Protein AF-A0A6A4GDU5-F1 (afdb_monomer_lite)

Radius of gyration: 19.14 Å; chains: 1; bounding box: 38×30×64 Å

Structure (mmCIF, N/CA/C/O backbone):
data_AF-A0A6A4GDU5-F1
#
_entry.id   AF-A0A6A4GDU5-F1
#
loop_
_atom_site.group_PDB
_atom_site.id
_atom_site.type_symbol
_atom_site.label_atom_id
_atom_site.label_alt_id
_atom_site.label_comp_id
_atom_site.label_asym_id
_atom_site.label_entity_id
_atom_site.label_seq_id
_atom_site.pdbx_PDB_ins_code
_atom_site.Cartn_x
_atom_site.Cartn_y
_atom_site.Cartn_z
_atom_site.occupancy
_atom_site.B_iso_or_equiv
_atom_site.auth_seq_id
_atom_site.auth_comp_id
_atom_site.auth_asym_id
_atom_site.auth_atom_id
_atom_site.pdbx_PDB_model_num
ATOM 1 N N . MET A 1 1 ? -3.424 7.058 33.031 1.00 40.62 1 MET A N 1
ATOM 2 C CA . MET A 1 1 ? -3.908 6.420 31.786 1.00 40.62 1 MET A CA 1
ATOM 3 C C . MET A 1 1 ? -2.705 5.870 31.036 1.00 40.62 1 MET A C 1
ATOM 5 O O . MET A 1 1 ? -1.907 6.656 30.549 1.00 40.62 1 MET A O 1
ATOM 9 N N . GLY A 1 2 ? -2.509 4.549 31.033 1.00 42.75 2 GLY A N 1
ATOM 10 C CA . GLY A 1 2 ? -1.420 3.921 30.279 1.00 42.75 2 GLY A CA 1
ATOM 11 C C . GLY A 1 2 ? -1.769 3.881 28.794 1.00 42.75 2 GLY A C 1
ATOM 12 O O . GLY A 1 2 ? -2.823 3.360 28.432 1.00 42.75 2 GLY A O 1
ATOM 13 N N . THR A 1 3 ? -0.921 4.446 27.940 1.00 49.44 3 THR A N 1
ATOM 14 C CA . THR A 1 3 ? -1.074 4.362 26.486 1.00 49.44 3 THR A CA 1
ATOM 15 C C . THR A 1 3 ? -0.773 2.928 26.051 1.00 49.44 3 THR A C 1
ATOM 17 O O . THR A 1 3 ? 0.367 2.465 26.097 1.00 49.44 3 THR A O 1
ATOM 20 N N . ARG A 1 4 ? -1.816 2.169 25.694 1.00 55.19 4 ARG A N 1
ATOM 21 C CA . ARG A 1 4 ? -1.647 0.825 25.128 1.00 55.19 4 ARG A CA 1
ATOM 22 C C . ARG A 1 4 ? -0.920 0.949 23.789 1.00 55.19 4 ARG A C 1
ATOM 24 O O . ARG A 1 4 ? -1.253 1.815 22.985 1.00 55.19 4 ARG A O 1
ATOM 31 N N . LYS A 1 5 ? 0.072 0.084 23.554 1.00 58.06 5 LYS A N 1
ATOM 32 C CA . LYS A 1 5 ? 0.702 -0.038 22.235 1.00 58.06 5 LYS A CA 1
ATOM 33 C C . LYS A 1 5 ? -0.372 -0.442 21.214 1.00 58.06 5 LYS A C 1
ATOM 35 O O . LYS A 1 5 ? -1.123 -1.375 21.511 1.00 58.06 5 LYS A O 1
ATOM 40 N N . PRO A 1 6 ? -0.437 0.200 20.037 1.00 57.44 6 PRO A N 1
ATOM 41 C CA . PRO A 1 6 ? -1.340 -0.242 18.987 1.00 57.44 6 PRO A CA 1
ATOM 42 C C . PRO A 1 6 ? -0.970 -1.675 18.578 1.00 57.44 6 PRO A C 1
ATOM 44 O O . PRO A 1 6 ? 0.129 -1.929 18.089 1.00 57.44 6 PRO A O 1
ATOM 47 N N . CYS A 1 7 ? -1.878 -2.624 18.812 1.00 65.31 7 CYS A N 1
ATOM 48 C CA . CYS A 1 7 ? -1.758 -4.010 18.356 1.00 65.31 7 CYS A CA 1
ATOM 49 C C . CYS A 1 7 ? -2.472 -4.127 17.005 1.00 65.31 7 CYS A C 1
ATOM 51 O O . CYS A 1 7 ? -3.582 -4.652 16.905 1.00 65.31 7 CYS A O 1
ATOM 53 N N . GLY A 1 8 ? -1.850 -3.541 15.981 1.00 76.25 8 GLY A N 1
ATOM 54 C CA . GLY A 1 8 ? -2.354 -3.577 14.614 1.00 76.25 8 GLY A CA 1
ATOM 55 C C . GLY A 1 8 ? -1.980 -4.884 13.917 1.00 76.25 8 GLY A C 1
ATOM 56 O O . GLY A 1 8 ? -0.827 -5.307 13.984 1.00 76.25 8 GLY A O 1
ATOM 57 N N . GLN A 1 9 ? -2.927 -5.517 13.227 1.00 89.81 9 GLN A N 1
ATOM 58 C CA . GLN A 1 9 ? -2.625 -6.540 12.221 1.00 89.81 9 GLN A CA 1
ATOM 59 C C . GLN A 1 9 ? -2.792 -5.942 10.830 1.00 89.81 9 GLN A C 1
ATOM 61 O O . GLN A 1 9 ? -3.798 -5.294 10.559 1.00 89.81 9 GLN A O 1
ATOM 66 N N . PHE A 1 10 ? -1.819 -6.175 9.955 1.00 92.81 10 PHE A N 1
ATOM 67 C CA . PHE A 1 10 ? -1.854 -5.726 8.570 1.00 92.81 10 PHE A CA 1
ATOM 68 C C . PHE A 1 10 ? -1.813 -6.935 7.640 1.00 92.81 10 PHE A C 1
ATOM 70 O O . PHE A 1 10 ? -0.959 -7.809 7.795 1.00 92.81 10 PHE A O 1
ATOM 77 N N . LEU A 1 11 ? -2.738 -6.974 6.688 1.00 94.69 11 LEU A N 1
ATOM 78 C CA . LEU A 1 11 ? -2.812 -7.971 5.629 1.00 94.69 11 LEU A CA 1
ATOM 79 C C . LEU A 1 11 ? -2.884 -7.238 4.294 1.00 94.69 11 LEU A C 1
ATOM 81 O O . LEU A 1 11 ? -3.619 -6.262 4.170 1.00 94.69 11 LEU A O 1
ATOM 85 N N . ALA A 1 12 ? -2.154 -7.716 3.294 1.00 95.25 12 ALA A N 1
ATOM 86 C CA . ALA A 1 12 ? -2.226 -7.190 1.941 1.00 95.25 12 ALA A CA 1
ATOM 87 C C . ALA A 1 12 ? -2.140 -8.324 0.919 1.00 95.25 12 ALA A C 1
ATOM 89 O O . ALA A 1 12 ? -1.424 -9.303 1.125 1.00 95.25 12 ALA A O 1
ATOM 90 N N . VAL A 1 13 ? -2.879 -8.165 -0.172 1.00 95.12 13 VAL A N 1
ATOM 91 C CA . VAL A 1 13 ? -2.846 -8.999 -1.370 1.00 95.12 13 VAL A CA 1
ATOM 92 C C . VAL A 1 13 ? -2.361 -8.118 -2.510 1.00 95.12 13 VAL A C 1
ATOM 94 O O . VAL A 1 13 ? -2.854 -7.001 -2.679 1.00 95.12 13 VAL A O 1
ATOM 97 N N . PHE A 1 14 ? -1.400 -8.628 -3.273 1.00 94.12 14 PHE A N 1
ATOM 98 C CA . PHE A 1 14 ? -0.795 -7.939 -4.404 1.00 94.12 14 PHE A CA 1
ATOM 99 C C . PHE A 1 14 ? -1.034 -8.754 -5.668 1.00 94.12 14 PHE A C 1
ATOM 101 O O . PHE A 1 14 ? -0.751 -9.950 -5.687 1.00 94.12 14 PHE A O 1
ATOM 108 N N . ASP A 1 15 ? -1.543 -8.105 -6.708 1.00 92.62 15 ASP A N 1
ATOM 109 C CA . ASP A 1 15 ? -1.722 -8.705 -8.029 1.00 92.62 15 ASP A CA 1
ATOM 110 C C . ASP A 1 15 ? -0.834 -7.967 -9.035 1.00 92.62 15 ASP A C 1
ATOM 112 O O . ASP A 1 15 ? -1.060 -6.797 -9.357 1.00 92.62 15 ASP A O 1
ATOM 116 N N . GLY A 1 16 ? 0.239 -8.641 -9.447 1.00 90.19 16 GLY A N 1
ATOM 117 C CA . GLY A 1 16 ? 1.282 -8.096 -10.308 1.00 90.19 16 GLY A CA 1
ATOM 118 C C . GLY A 1 16 ? 0.943 -8.249 -11.785 1.00 90.19 16 GLY A C 1
ATOM 119 O O . GLY A 1 16 ? 0.535 -9.316 -12.233 1.00 90.19 16 GLY A O 1
ATOM 120 N N . HIS A 1 17 ? 1.202 -7.209 -12.572 1.00 87.69 17 HIS A N 1
ATOM 121 C CA . HIS A 1 17 ? 1.068 -7.238 -14.025 1.00 87.69 17 HIS A CA 1
ATOM 122 C C . HIS A 1 17 ? 2.403 -6.915 -14.704 1.00 87.69 17 HIS A C 1
ATOM 124 O O . HIS A 1 17 ? 3.178 -6.072 -14.249 1.00 87.69 17 HIS A O 1
ATOM 130 N N . GLY A 1 18 ? 2.680 -7.600 -15.816 1.00 82.56 18 GLY A N 1
ATOM 131 C CA . GLY A 1 18 ? 3.981 -7.543 -16.495 1.00 82.56 18 GLY A CA 1
ATOM 132 C C . GLY A 1 18 ? 5.053 -8.458 -15.884 1.00 82.56 18 GLY A C 1
ATOM 133 O O . GLY A 1 18 ? 6.180 -8.451 -16.367 1.00 82.56 18 GLY A O 1
ATOM 134 N N . GLY A 1 19 ? 4.715 -9.244 -14.854 1.00 83.56 19 GLY A N 1
ATOM 135 C CA . GLY A 1 19 ? 5.594 -10.204 -14.173 1.00 83.56 19 GLY A CA 1
ATOM 136 C C . GLY A 1 19 ? 5.326 -10.268 -12.659 1.00 83.56 19 GLY A C 1
ATOM 137 O O . GLY A 1 19 ? 4.723 -9.343 -12.113 1.00 83.56 19 GLY A O 1
ATOM 138 N N . PRO A 1 20 ? 5.774 -11.327 -11.954 1.00 85.12 20 PRO A N 1
ATOM 139 C CA . PRO A 1 20 ? 5.526 -11.485 -10.516 1.00 85.12 20 PRO A CA 1
ATOM 140 C C . PRO A 1 20 ? 6.410 -10.574 -9.652 1.00 85.12 20 PRO A C 1
ATOM 142 O O . PRO A 1 20 ? 6.058 -10.260 -8.518 1.00 85.12 20 PRO A O 1
ATOM 145 N N . THR A 1 21 ? 7.533 -10.099 -10.195 1.00 86.44 21 THR A N 1
ATOM 146 C CA . THR A 1 21 ? 8.600 -9.416 -9.455 1.00 86.44 21 THR A CA 1
ATOM 147 C C . THR A 1 21 ? 8.112 -8.236 -8.616 1.00 86.44 21 THR A C 1
ATOM 149 O O . THR A 1 21 ? 8.553 -8.070 -7.481 1.00 86.44 21 THR A O 1
ATOM 152 N N . ASN A 1 22 ? 7.211 -7.399 -9.147 1.00 86.25 22 ASN A N 1
ATOM 153 C CA . ASN A 1 22 ? 6.730 -6.231 -8.405 1.00 86.25 22 ASN A CA 1
ATOM 154 C C . ASN A 1 22 ? 5.799 -6.630 -7.249 1.00 86.25 22 ASN A C 1
ATOM 156 O O . ASN A 1 22 ? 5.925 -6.102 -6.147 1.00 86.25 22 ASN A O 1
ATOM 160 N N . ALA A 1 23 ? 4.911 -7.602 -7.477 1.00 90.62 23 ALA A N 1
ATOM 161 C CA . ALA A 1 23 ? 4.038 -8.133 -6.434 1.00 90.62 23 ALA A CA 1
ATOM 162 C C . ALA A 1 23 ? 4.840 -8.852 -5.336 1.00 90.62 23 ALA A C 1
ATOM 164 O O . ALA A 1 23 ? 4.584 -8.637 -4.153 1.00 90.62 23 ALA A O 1
ATOM 165 N N . GLU A 1 24 ? 5.859 -9.634 -5.704 1.00 92.19 24 GLU A N 1
ATOM 166 C CA . GLU A 1 24 ? 6.776 -10.276 -4.754 1.00 92.19 24 GLU A CA 1
ATOM 167 C C . GLU A 1 24 ? 7.566 -9.245 -3.940 1.00 92.19 24 GLU A C 1
ATOM 169 O O . GLU A 1 24 ? 7.680 -9.362 -2.718 1.00 92.19 24 GLU A O 1
ATOM 174 N N . TYR A 1 25 ? 8.087 -8.202 -4.593 1.00 90.94 25 TYR A N 1
ATOM 175 C CA . TYR A 1 25 ? 8.784 -7.122 -3.899 1.00 90.94 25 TYR A CA 1
ATOM 176 C C . TYR A 1 25 ? 7.863 -6.427 -2.889 1.00 90.94 25 TYR A C 1
ATOM 178 O O . TYR A 1 25 ? 8.258 -6.219 -1.739 1.00 90.94 25 TYR A O 1
ATOM 186 N N . LEU A 1 26 ? 6.629 -6.110 -3.283 1.00 93.00 26 LEU A N 1
ATOM 187 C CA . LEU A 1 26 ? 5.639 -5.504 -2.396 1.00 93.00 26 LEU A CA 1
ATOM 188 C C . LEU A 1 26 ? 5.289 -6.421 -1.220 1.00 93.00 26 LEU A C 1
ATOM 190 O O . LEU A 1 26 ? 5.322 -5.967 -0.076 1.00 93.00 26 LEU A O 1
ATOM 194 N N . ALA A 1 27 ? 5.044 -7.709 -1.471 1.00 94.56 27 ALA A N 1
ATOM 195 C CA . ALA A 1 27 ? 4.745 -8.693 -0.433 1.00 94.56 27 ALA A CA 1
ATOM 196 C C . ALA A 1 27 ? 5.863 -8.798 0.617 1.00 94.56 27 ALA A C 1
ATOM 198 O O . ALA A 1 27 ? 5.583 -8.888 1.813 1.00 94.56 27 ALA A O 1
ATOM 199 N N . ASN A 1 28 ? 7.123 -8.714 0.183 1.00 94.81 28 ASN A N 1
ATOM 200 C CA . ASN A 1 28 ? 8.284 -8.830 1.064 1.00 94.81 28 ASN A CA 1
ATOM 201 C C . ASN A 1 28 ? 8.612 -7.540 1.837 1.00 94.81 28 ASN A C 1
ATOM 203 O O . ASN A 1 28 ? 9.159 -7.607 2.939 1.00 94.81 28 ASN A O 1
ATOM 207 N N . ASN A 1 29 ? 8.289 -6.363 1.290 1.00 94.69 29 ASN A N 1
ATOM 208 C CA . ASN A 1 29 ? 8.783 -5.087 1.824 1.00 94.69 29 ASN A CA 1
ATOM 209 C C . ASN A 1 29 ? 7.683 -4.185 2.405 1.00 94.69 29 ASN A C 1
ATOM 211 O O . ASN A 1 29 ? 7.898 -3.529 3.430 1.00 94.69 29 ASN A O 1
ATOM 215 N N . PHE A 1 30 ? 6.496 -4.151 1.796 1.00 94.38 30 PHE A N 1
ATOM 216 C CA . PHE A 1 30 ? 5.447 -3.197 2.161 1.00 94.38 30 PHE A CA 1
ATOM 217 C C . PHE A 1 30 ? 4.855 -3.430 3.567 1.00 94.38 30 PHE A C 1
ATOM 219 O O . PHE A 1 30 ? 4.731 -2.460 4.318 1.00 94.38 30 PHE A O 1
ATOM 226 N N . PRO A 1 31 ? 4.566 -4.672 4.018 1.00 94.06 31 PRO A N 1
ATOM 227 C CA . PRO A 1 31 ? 4.062 -4.901 5.377 1.00 94.06 31 PRO A CA 1
ATOM 228 C C . PRO A 1 31 ? 5.018 -4.410 6.473 1.00 94.06 31 PRO A C 1
ATOM 230 O O . PRO A 1 31 ? 4.595 -3.795 7.456 1.00 94.06 31 PRO A O 1
ATOM 233 N N . SER A 1 32 ? 6.322 -4.638 6.293 1.00 92.50 32 SER A N 1
ATOM 234 C CA . SER A 1 32 ? 7.354 -4.165 7.222 1.00 92.50 32 SER A CA 1
ATOM 235 C C . SER A 1 32 ? 7.440 -2.641 7.244 1.00 92.50 32 SER A C 1
ATOM 237 O O . SER A 1 32 ? 7.552 -2.059 8.325 1.00 92.50 32 SER A O 1
ATOM 239 N N . HIS A 1 33 ? 7.324 -1.998 6.079 1.00 93.44 33 HIS A N 1
ATOM 240 C CA . HIS A 1 33 ? 7.255 -0.544 5.962 1.00 93.44 33 HIS A CA 1
ATOM 241 C C . HIS A 1 33 ? 6.055 0.030 6.736 1.00 93.44 33 HIS A C 1
ATOM 243 O O . HIS A 1 33 ? 6.243 0.891 7.597 1.00 93.44 33 HIS A O 1
ATOM 249 N N . ILE A 1 34 ? 4.847 -0.513 6.528 1.00 93.81 34 ILE A N 1
ATOM 250 C CA . ILE A 1 34 ? 3.637 -0.097 7.257 1.00 93.81 34 ILE A CA 1
ATOM 251 C C . ILE A 1 34 ? 3.823 -0.247 8.766 1.00 93.81 34 ILE A C 1
ATOM 253 O O . ILE A 1 34 ? 3.562 0.702 9.505 1.00 93.81 34 ILE A O 1
ATOM 257 N N . ARG A 1 35 ? 4.319 -1.399 9.233 1.00 90.31 35 ARG A N 1
ATOM 258 C CA . ARG A 1 35 ? 4.539 -1.646 10.665 1.00 90.31 35 ARG A CA 1
ATOM 259 C C . ARG A 1 35 ? 5.482 -0.616 11.285 1.00 90.31 35 ARG A C 1
ATOM 261 O O . ARG A 1 35 ? 5.128 0.007 12.281 1.00 90.31 35 ARG A O 1
ATOM 268 N N . GLN A 1 36 ? 6.649 -0.395 10.682 1.00 90.25 36 GLN A N 1
ATOM 269 C CA . GLN A 1 36 ? 7.633 0.566 11.194 1.00 90.25 36 GLN A CA 1
ATOM 270 C C . GLN A 1 36 ? 7.094 2.000 11.197 1.00 90.25 36 GLN A C 1
ATOM 272 O O . GLN A 1 36 ? 7.395 2.786 12.096 1.00 90.25 36 GLN A O 1
ATOM 277 N N . SER A 1 37 ? 6.316 2.375 10.184 1.00 90.69 37 SER A N 1
ATOM 278 C CA . SER A 1 37 ? 5.710 3.703 10.112 1.00 90.69 37 SER A CA 1
ATOM 279 C C . SER A 1 37 ? 4.572 3.874 11.113 1.00 90.69 37 SER A C 1
ATOM 281 O O . SER A 1 37 ? 4.472 4.927 11.738 1.00 90.69 37 SER A O 1
ATOM 283 N N . MET A 1 38 ? 3.756 2.841 11.338 1.00 87.94 38 MET A N 1
ATOM 284 C CA . MET A 1 38 ? 2.753 2.848 12.403 1.00 87.94 38 MET A CA 1
ATOM 285 C C . MET A 1 38 ? 3.401 2.996 13.776 1.00 87.94 38 MET A C 1
ATOM 287 O O . MET A 1 38 ? 2.938 3.794 14.589 1.00 87.94 38 MET A O 1
ATOM 291 N N . GLU A 1 39 ? 4.486 2.258 14.026 1.00 85.62 39 GLU A N 1
ATOM 292 C CA . GLU A 1 39 ? 5.245 2.365 15.268 1.00 85.62 39 GLU A CA 1
ATOM 293 C C . GLU A 1 39 ? 5.733 3.807 15.475 1.00 85.62 39 GLU A C 1
ATOM 295 O O . GLU A 1 39 ? 5.508 4.370 16.541 1.00 85.62 39 GLU A O 1
ATOM 300 N N . ARG A 1 40 ? 6.280 4.454 14.440 1.00 84.62 40 ARG A N 1
ATOM 301 C CA . ARG A 1 40 ? 6.741 5.853 14.503 1.00 84.62 40 ARG A CA 1
ATOM 302 C C . ARG A 1 40 ? 5.625 6.883 14.704 1.00 84.62 40 ARG A C 1
ATOM 304 O O . ARG A 1 40 ? 5.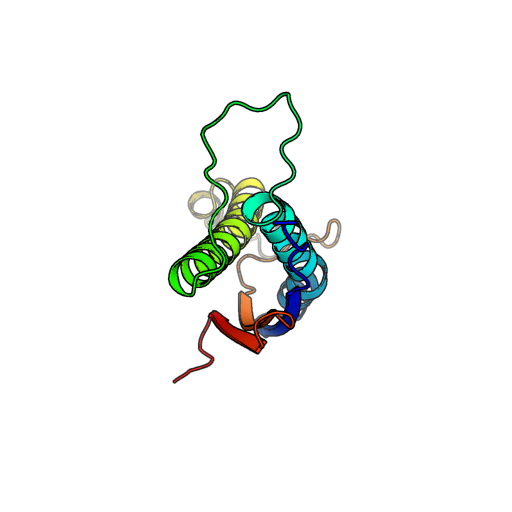827 7.854 15.425 1.00 84.62 40 ARG A O 1
ATOM 311 N N . VAL A 1 41 ? 4.479 6.715 14.042 1.00 84.19 41 VAL A N 1
ATOM 312 C CA . VAL A 1 41 ? 3.394 7.717 14.036 1.00 84.19 41 VAL A CA 1
ATOM 313 C C . VAL A 1 41 ? 2.473 7.578 15.249 1.00 84.19 41 VAL A C 1
ATOM 315 O O . VAL A 1 41 ? 2.014 8.585 15.791 1.00 84.19 41 VAL A O 1
ATOM 318 N N . PHE A 1 42 ? 2.201 6.343 15.678 1.00 79.31 42 PHE A N 1
ATOM 319 C CA . PHE A 1 42 ? 1.178 6.038 16.681 1.00 79.31 42 PHE A CA 1
ATOM 320 C C . PHE A 1 42 ? 1.736 5.473 17.991 1.00 79.31 42 PHE A C 1
ATOM 322 O O . PHE A 1 42 ? 1.029 5.494 19.001 1.00 79.31 42 PHE A O 1
ATOM 329 N N . SER A 1 43 ? 2.988 4.997 18.037 1.00 70.56 43 SER A N 1
ATOM 330 C CA . SER A 1 43 ? 3.603 4.665 19.329 1.00 70.56 43 SER A CA 1
ATOM 331 C C . SER A 1 43 ? 4.151 5.942 19.937 1.00 70.56 43 SER A C 1
ATOM 333 O O . SER A 1 43 ? 5.161 6.478 19.496 1.00 70.56 43 SER A O 1
ATOM 335 N N . GLY A 1 44 ? 3.490 6.429 20.984 1.00 60.19 44 GLY A N 1
ATOM 336 C CA . GLY A 1 44 ? 3.918 7.586 21.773 1.00 60.19 44 GLY A CA 1
ATOM 337 C C . GLY A 1 44 ? 5.222 7.384 22.560 1.00 60.19 44 GLY A C 1
ATOM 338 O O . GLY A 1 44 ? 5.344 7.882 23.677 1.00 60.19 44 GLY A O 1
ATOM 339 N N . THR A 1 45 ? 6.195 6.634 22.038 1.00 50.91 45 THR A N 1
ATOM 340 C CA . THR A 1 45 ? 7.531 6.512 22.622 1.00 50.91 45 THR A CA 1
ATOM 341 C C . THR A 1 45 ? 8.318 7.784 22.350 1.00 50.91 45 THR A C 1
ATOM 343 O O . THR A 1 45 ? 9.048 7.909 21.373 1.00 50.91 45 THR A O 1
ATOM 346 N N . ARG A 1 46 ? 8.153 8.742 23.261 1.00 46.97 46 ARG A N 1
ATOM 347 C CA . ARG A 1 46 ? 8.985 9.933 23.400 1.00 46.97 46 ARG A CA 1
ATOM 348 C C . ARG A 1 46 ? 10.382 9.495 23.855 1.00 46.97 46 ARG A C 1
ATOM 350 O O . ARG A 1 46 ? 10.634 9.375 25.051 1.00 46.97 46 ARG A O 1
ATOM 357 N N . THR A 1 47 ? 11.300 9.236 22.929 1.00 46.84 47 THR A N 1
ATOM 358 C CA . THR A 1 47 ? 12.727 9.309 23.262 1.00 46.84 47 THR A CA 1
ATOM 359 C C . THR A 1 47 ? 13.032 10.770 23.5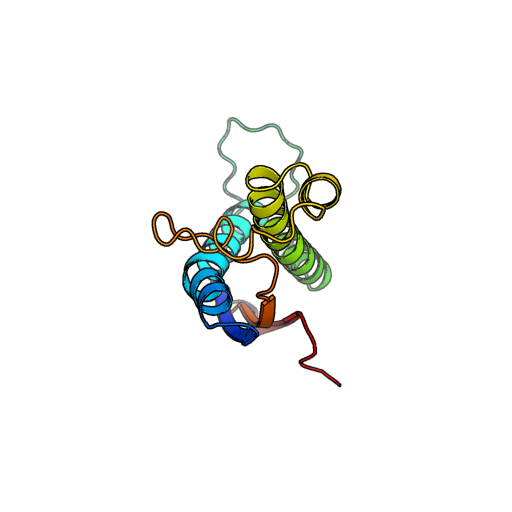87 1.00 46.84 47 THR A C 1
ATOM 361 O O . THR A 1 47 ? 12.705 11.668 22.816 1.00 46.84 47 THR A O 1
ATOM 364 N N . GLN A 1 48 ? 13.602 11.030 24.765 1.00 46.72 48 GLN A N 1
ATOM 365 C CA . GLN A 1 48 ? 13.787 12.369 25.351 1.00 46.72 48 GLN A CA 1
ATOM 366 C C . GLN A 1 48 ? 14.683 13.340 24.538 1.00 46.72 48 GLN A C 1
ATOM 368 O O . GLN A 1 48 ? 15.027 14.402 25.041 1.00 46.72 48 GLN A O 1
ATOM 373 N N . GLN A 1 49 ? 15.057 13.025 23.295 1.00 47.69 49 GLN A N 1
ATOM 374 C CA . GLN A 1 49 ? 16.002 13.810 22.492 1.00 47.69 49 GLN A CA 1
ATOM 375 C C . GLN A 1 49 ? 15.445 14.382 21.180 1.00 47.69 49 GLN A C 1
ATOM 377 O O . GLN A 1 49 ? 16.174 15.094 20.496 1.00 47.69 49 GLN A O 1
ATOM 382 N N . GLN A 1 50 ? 14.181 14.139 20.815 1.00 45.72 50 GLN A N 1
ATOM 383 C CA . GLN A 1 50 ? 13.602 14.733 19.602 1.00 45.72 50 GLN A CA 1
ATOM 384 C C . GLN A 1 50 ? 12.602 15.846 19.939 1.00 45.72 50 GLN A C 1
ATOM 386 O O . GLN A 1 50 ? 11.740 15.697 20.805 1.00 45.72 50 GLN A O 1
ATOM 391 N N . GLN A 1 51 ? 12.784 16.989 19.270 1.00 44.09 51 GLN A N 1
ATOM 392 C CA . GLN A 1 51 ? 12.010 18.223 19.410 1.00 44.09 51 GLN A CA 1
ATOM 393 C C . GLN A 1 51 ? 10.481 17.999 19.413 1.00 44.09 51 GLN A C 1
ATOM 395 O O . GLN A 1 51 ? 9.972 17.110 18.729 1.00 44.09 51 GLN A O 1
ATOM 400 N N . PRO A 1 52 ? 9.721 18.831 20.149 1.00 43.19 52 PRO A N 1
ATOM 401 C CA . PRO A 1 52 ? 8.300 18.635 20.420 1.00 43.19 52 PRO A CA 1
ATOM 402 C C . PRO A 1 52 ? 7.401 19.169 19.291 1.00 43.19 52 PRO A C 1
ATOM 404 O O . PRO A 1 52 ? 6.651 20.117 19.503 1.00 43.19 52 PRO A O 1
ATOM 407 N N . THR A 1 53 ? 7.456 18.587 18.091 1.00 47.97 53 THR A N 1
ATOM 408 C CA . THR A 1 53 ? 6.572 19.019 16.984 1.00 47.97 53 THR A CA 1
ATOM 409 C C . THR A 1 53 ? 5.705 17.921 16.377 1.00 47.97 53 THR A C 1
ATOM 411 O O . THR A 1 53 ? 4.706 18.244 15.739 1.00 47.97 53 THR A O 1
ATOM 414 N N . SER A 1 54 ? 5.972 16.636 16.618 1.00 50.75 54 SER A N 1
ATOM 415 C CA . SER A 1 54 ? 5.066 15.559 16.201 1.00 50.75 54 SER A CA 1
ATOM 416 C C . SER A 1 54 ? 4.063 15.243 17.312 1.00 50.75 54 SER A C 1
ATOM 418 O O . SER A 1 54 ? 4.293 14.405 18.183 1.00 50.75 54 SER A O 1
ATOM 420 N N . SER A 1 55 ? 2.921 15.937 17.299 1.00 56.81 55 SER A N 1
ATOM 421 C CA . SER A 1 55 ? 1.753 15.536 18.086 1.00 56.81 55 SER A CA 1
ATOM 422 C C . SER A 1 55 ? 1.432 14.071 17.789 1.00 56.81 55 SER A C 1
ATOM 424 O O . SER A 1 55 ? 1.219 13.726 16.624 1.00 56.81 55 SER A O 1
ATOM 426 N N . ILE A 1 56 ? 1.395 13.224 18.823 1.00 62.62 56 ILE A N 1
ATOM 427 C CA . ILE A 1 56 ? 0.918 11.840 18.711 1.00 62.62 56 ILE A CA 1
ATOM 428 C C . ILE A 1 56 ? -0.431 11.896 17.997 1.00 62.62 56 ILE A C 1
ATOM 430 O O . ILE A 1 56 ? -1.374 12.504 18.509 1.00 62.62 56 ILE A O 1
ATOM 434 N N . MET A 1 57 ? -0.512 11.314 16.800 1.00 63.84 57 MET A N 1
ATOM 435 C CA . MET A 1 57 ? -1.788 11.260 16.104 1.00 63.84 57 MET A CA 1
ATOM 436 C C . MET A 1 57 ? -2.682 10.279 16.851 1.00 63.84 57 MET A C 1
ATOM 438 O O . MET A 1 57 ? -2.298 9.140 17.113 1.00 63.84 57 MET A O 1
ATOM 442 N N . SER A 1 58 ? -3.882 10.723 17.207 1.00 71.12 58 SER A N 1
ATOM 443 C CA . SER A 1 58 ? -4.913 9.819 17.696 1.00 71.12 58 SER A CA 1
ATOM 444 C C . SER A 1 58 ? -5.305 8.843 16.586 1.00 71.12 58 SER A C 1
ATOM 446 O O . SER A 1 58 ? -5.306 9.198 15.404 1.00 71.12 58 SER A O 1
ATOM 448 N N . PHE A 1 59 ? -5.658 7.613 16.963 1.00 80.25 59 PHE A N 1
ATOM 449 C CA . PHE A 1 59 ? -6.054 6.532 16.051 1.00 80.25 59 PHE A CA 1
ATOM 450 C C . PHE A 1 59 ? -7.488 6.738 15.515 1.00 80.25 59 PHE A C 1
ATOM 452 O O . PHE A 1 59 ? -8.381 5.904 15.645 1.00 80.25 59 PHE A O 1
ATOM 459 N N . THR A 1 60 ? -7.737 7.924 14.961 1.00 85.75 60 THR A N 1
ATOM 460 C CA . THR A 1 60 ? -9.012 8.306 14.347 1.00 85.75 60 THR A CA 1
ATOM 461 C C . THR A 1 60 ? -9.086 7.789 12.917 1.00 85.75 60 THR A C 1
ATOM 463 O O . THR A 1 60 ? -8.062 7.609 12.260 1.00 85.75 60 THR A O 1
ATOM 466 N N . GLU A 1 61 ? -10.301 7.610 12.398 1.00 86.62 61 GLU A N 1
ATOM 467 C CA . GLU A 1 61 ? -10.522 7.191 11.010 1.00 86.62 61 GLU A CA 1
ATOM 468 C C . GLU A 1 61 ? -9.772 8.081 10.009 1.00 86.62 61 GLU A C 1
ATOM 470 O O . GLU A 1 61 ? -9.050 7.580 9.146 1.00 86.62 61 GLU A O 1
ATOM 475 N N . LYS A 1 62 ? -9.865 9.406 10.179 1.00 89.81 62 LYS A N 1
ATOM 476 C CA . LYS A 1 62 ? -9.154 10.370 9.336 1.00 89.81 62 LYS A CA 1
ATOM 477 C C . LYS A 1 62 ? -7.636 10.201 9.436 1.00 89.81 62 LYS A C 1
ATOM 479 O O . LYS A 1 62 ? -6.966 10.178 8.409 1.00 89.81 62 LYS A O 1
ATOM 484 N N . ALA A 1 63 ? -7.093 10.055 10.646 1.00 89.38 63 ALA A N 1
ATOM 485 C CA . ALA A 1 63 ? -5.655 9.887 10.845 1.00 89.38 63 ALA A CA 1
ATOM 486 C C . ALA A 1 63 ? -5.124 8.599 10.203 1.00 89.38 63 ALA A C 1
ATOM 488 O O . ALA A 1 63 ? -4.074 8.632 9.565 1.00 89.38 63 ALA A O 1
ATOM 489 N N . VAL A 1 64 ? -5.854 7.486 10.327 1.00 90.56 64 VAL A N 1
ATOM 490 C CA . VAL A 1 64 ? -5.478 6.207 9.708 1.00 90.56 64 VAL A CA 1
ATOM 491 C C . VAL A 1 64 ? -5.612 6.273 8.183 1.00 90.56 64 VAL A C 1
ATOM 493 O O . VAL A 1 64 ? -4.718 5.812 7.477 1.00 90.56 64 VAL A O 1
ATOM 496 N N . SER A 1 65 ? -6.666 6.907 7.658 1.00 91.44 65 SER A N 1
ATOM 497 C CA . SER A 1 65 ? -6.834 7.133 6.214 1.00 91.44 65 SER A CA 1
ATOM 498 C C . SER A 1 65 ? -5.685 7.964 5.632 1.00 91.44 65 SER A C 1
ATOM 500 O O . SER A 1 65 ? -5.062 7.569 4.644 1.00 91.44 65 SER A O 1
ATOM 502 N N . ASP A 1 66 ? -5.353 9.088 6.272 1.00 92.75 66 ASP A N 1
ATOM 503 C CA . ASP A 1 66 ? -4.258 9.968 5.855 1.00 92.75 66 ASP A CA 1
ATOM 504 C C . ASP A 1 66 ? -2.892 9.276 5.999 1.00 92.75 66 ASP A C 1
ATOM 506 O O . ASP A 1 66 ? -2.005 9.452 5.161 1.00 92.75 66 ASP A O 1
ATOM 510 N N . PHE A 1 67 ? -2.721 8.451 7.036 1.00 93.25 67 PHE A N 1
ATOM 511 C CA . PHE A 1 67 ? -1.550 7.598 7.212 1.00 93.25 67 PHE A CA 1
ATOM 512 C C . PHE A 1 67 ? -1.394 6.606 6.053 1.00 93.25 67 PHE A C 1
ATOM 514 O O . PHE A 1 67 ? -0.362 6.636 5.388 1.00 93.25 67 PHE A O 1
ATOM 521 N N . LEU A 1 68 ? -2.408 5.785 5.763 1.00 94.12 68 LEU A N 1
ATOM 522 C CA . LEU A 1 68 ? -2.338 4.767 4.708 1.00 94.12 68 LEU A CA 1
ATOM 523 C C . LEU A 1 68 ? -2.074 5.397 3.335 1.00 94.12 68 LEU A C 1
ATOM 525 O O . LEU A 1 68 ? -1.176 4.950 2.625 1.00 94.12 68 LEU A O 1
ATOM 529 N N . LYS A 1 69 ? -2.775 6.488 2.991 1.00 94.19 69 LYS A N 1
ATOM 530 C CA . LYS A 1 69 ? -2.548 7.228 1.734 1.00 94.19 69 LYS A CA 1
ATOM 531 C C . LYS A 1 69 ? -1.105 7.701 1.599 1.00 94.19 69 LYS A C 1
ATOM 533 O O . LYS A 1 69 ? -0.514 7.579 0.530 1.00 94.19 69 LYS A O 1
ATOM 538 N N . ARG A 1 70 ? -0.548 8.259 2.674 1.00 95.00 70 ARG A N 1
ATOM 539 C CA . ARG A 1 70 ? 0.832 8.745 2.696 1.00 95.00 70 ARG A CA 1
ATOM 540 C C . ARG A 1 70 ? 1.831 7.604 2.564 1.00 95.00 70 ARG A C 1
ATOM 542 O O . ARG A 1 70 ? 2.737 7.728 1.759 1.00 95.00 70 ARG A O 1
ATOM 549 N N . GLN A 1 71 ? 1.649 6.503 3.290 1.00 94.88 71 GLN A N 1
ATOM 550 C CA . GLN A 1 71 ? 2.573 5.367 3.216 1.00 94.88 71 GLN A CA 1
ATOM 551 C C . GLN A 1 71 ? 2.570 4.692 1.844 1.00 94.88 71 GLN A C 1
ATOM 553 O O . GLN A 1 71 ? 3.628 4.343 1.336 1.00 94.88 71 GLN A O 1
ATOM 558 N N . VAL A 1 72 ? 1.402 4.565 1.208 1.00 94.31 72 VAL A N 1
ATOM 559 C CA . VAL A 1 72 ? 1.315 4.083 -0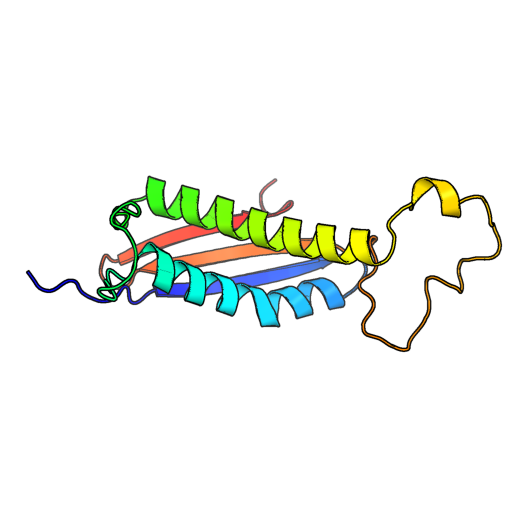.178 1.00 94.31 72 VAL A CA 1
ATOM 560 C C . VAL A 1 72 ? 2.105 4.995 -1.119 1.00 94.31 72 VAL A C 1
ATOM 562 O O . VAL A 1 72 ? 2.923 4.500 -1.886 1.00 94.31 72 VAL A O 1
ATOM 565 N N . ARG A 1 73 ? 1.898 6.318 -1.040 1.00 94.25 73 ARG A N 1
ATOM 566 C CA . ARG A 1 73 ? 2.605 7.287 -1.894 1.00 94.25 73 ARG A CA 1
ATOM 567 C C . ARG A 1 73 ? 4.107 7.299 -1.646 1.00 94.25 73 ARG A C 1
ATOM 569 O O . ARG A 1 73 ? 4.861 7.219 -2.597 1.00 94.25 73 ARG A O 1
ATOM 576 N N . GLU A 1 74 ? 4.538 7.357 -0.388 1.00 92.88 74 GLU A N 1
ATOM 577 C CA . GLU A 1 74 ? 5.962 7.357 -0.030 1.00 92.88 74 GLU A CA 1
ATOM 578 C C . GLU A 1 74 ? 6.672 6.098 -0.543 1.00 92.88 74 GLU A C 1
ATOM 580 O O . GLU A 1 74 ? 7.801 6.176 -1.028 1.00 92.88 74 GLU A O 1
ATOM 585 N N . PHE A 1 75 ? 6.011 4.939 -0.469 1.00 91.25 75 PHE A N 1
ATOM 586 C CA . PHE A 1 75 ? 6.566 3.692 -0.984 1.00 91.25 75 PHE A CA 1
ATOM 587 C C . PHE A 1 75 ? 6.625 3.673 -2.521 1.00 91.25 75 PHE A C 1
ATOM 589 O O . PHE A 1 75 ? 7.654 3.298 -3.084 1.00 91.25 75 PHE A O 1
ATOM 596 N N . ASP A 1 76 ? 5.555 4.110 -3.193 1.00 90.25 76 ASP A N 1
ATOM 597 C CA . ASP A 1 76 ? 5.480 4.211 -4.658 1.00 90.25 76 ASP A CA 1
ATOM 598 C C . ASP A 1 76 ? 6.494 5.222 -5.222 1.00 90.25 76 ASP A C 1
ATOM 600 O O . ASP A 1 76 ? 7.255 4.907 -6.137 1.00 90.25 76 ASP A O 1
ATOM 604 N N . ASP A 1 77 ? 6.612 6.396 -4.599 1.00 90.19 77 ASP A N 1
ATOM 605 C CA . ASP A 1 77 ? 7.627 7.401 -4.921 1.00 90.19 77 ASP A CA 1
ATOM 606 C C . ASP A 1 77 ? 9.039 6.829 -4.745 1.00 90.19 77 ASP A C 1
ATOM 608 O O . ASP A 1 77 ? 9.926 7.096 -5.557 1.00 90.19 77 ASP A O 1
ATOM 612 N N . GLY A 1 78 ? 9.261 6.010 -3.711 1.00 88.75 78 GLY A N 1
ATOM 613 C CA . GLY A 1 78 ? 10.517 5.292 -3.497 1.00 88.75 78 GLY A CA 1
ATOM 614 C C . GLY A 1 78 ? 10.874 4.369 -4.665 1.00 88.75 78 GLY A C 1
ATOM 615 O O . GLY A 1 78 ? 12.005 4.413 -5.157 1.00 88.75 78 GLY A O 1
ATOM 616 N N . LEU A 1 79 ? 9.905 3.590 -5.157 1.00 86.44 79 LEU A N 1
ATOM 617 C CA . LEU A 1 79 ? 10.066 2.746 -6.346 1.00 86.44 79 LEU A CA 1
ATOM 618 C C . LEU A 1 79 ? 10.348 3.588 -7.596 1.00 86.44 79 LEU A C 1
ATOM 620 O O . LEU A 1 79 ? 11.315 3.332 -8.317 1.00 86.44 79 LEU A O 1
ATOM 624 N N . GLY A 1 80 ? 9.550 4.631 -7.829 1.00 85.38 80 GLY A N 1
ATOM 625 C CA . GLY A 1 80 ? 9.713 5.526 -8.971 1.00 85.38 80 GLY A CA 1
ATOM 626 C C . GLY A 1 80 ? 11.067 6.239 -8.972 1.00 85.38 80 GLY A C 1
ATOM 627 O O . GLY A 1 80 ? 11.709 6.361 -10.016 1.00 85.38 80 GLY A O 1
ATOM 628 N N . ASN A 1 81 ? 11.549 6.670 -7.807 1.00 86.69 81 ASN A N 1
ATOM 629 C CA . ASN A 1 81 ? 12.857 7.304 -7.661 1.00 86.69 81 ASN A CA 1
ATOM 630 C C . ASN A 1 81 ? 14.008 6.314 -7.871 1.00 86.69 81 ASN A C 1
ATOM 632 O O . ASN A 1 81 ? 15.004 6.688 -8.489 1.00 86.69 81 ASN A O 1
ATOM 636 N N . ALA A 1 82 ? 13.867 5.054 -7.447 1.00 84.50 82 ALA A N 1
ATOM 637 C CA . ALA A 1 82 ? 14.845 4.010 -7.753 1.00 84.50 82 ALA A CA 1
ATOM 638 C C . ALA A 1 82 ? 14.948 3.758 -9.268 1.00 84.50 82 ALA A C 1
ATOM 640 O O . ALA A 1 82 ? 16.049 3.704 -9.812 1.00 84.50 82 AL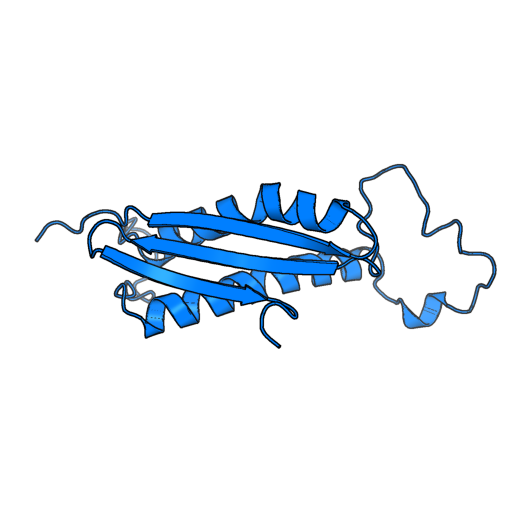A A O 1
ATOM 641 N N . VAL A 1 83 ? 13.814 3.702 -9.976 1.00 81.62 83 VAL A N 1
ATOM 642 C CA . VAL A 1 83 ? 13.788 3.579 -11.445 1.00 81.62 83 VAL A CA 1
ATOM 643 C C . VAL A 1 83 ? 14.432 4.796 -12.121 1.00 81.62 83 VAL A C 1
ATOM 645 O O . VAL A 1 83 ? 15.254 4.632 -13.022 1.00 81.62 83 VAL A O 1
ATOM 648 N N . LYS A 1 84 ? 14.125 6.019 -11.668 1.00 83.25 84 LYS A N 1
ATOM 649 C CA . LYS A 1 84 ? 14.755 7.250 -12.184 1.00 83.25 84 LYS A CA 1
ATOM 650 C C . LYS A 1 84 ? 16.263 7.287 -11.930 1.00 83.25 84 LYS A C 1
ATOM 652 O O . LYS A 1 84 ? 17.000 7.770 -12.780 1.00 83.25 84 LYS A O 1
ATOM 657 N N . ALA A 1 85 ? 16.736 6.774 -10.795 1.00 82.19 85 ALA A N 1
ATOM 658 C CA . ALA A 1 85 ? 18.167 6.696 -10.504 1.00 82.19 85 ALA A CA 1
ATOM 659 C C . ALA A 1 85 ? 18.898 5.742 -11.466 1.00 82.19 85 ALA A C 1
ATOM 661 O O . ALA A 1 85 ? 20.039 6.005 -11.841 1.00 82.19 85 ALA A O 1
ATOM 662 N N . LEU A 1 86 ? 18.232 4.667 -11.899 1.00 77.62 86 LEU A N 1
ATOM 663 C CA . LEU A 1 86 ? 18.754 3.734 -12.902 1.00 77.62 86 LEU A CA 1
ATOM 664 C C . LEU A 1 86 ? 18.702 4.308 -14.325 1.00 77.62 86 LEU A C 1
ATOM 666 O O . LEU A 1 86 ? 19.582 4.031 -15.137 1.00 77.62 86 LEU A O 1
ATOM 670 N N . CYS A 1 87 ? 17.682 5.109 -14.635 1.00 76.81 87 CYS A N 1
ATOM 671 C CA . CYS A 1 87 ? 17.502 5.733 -15.941 1.00 76.81 87 CYS A CA 1
ATOM 672 C C . CYS A 1 87 ? 17.169 7.230 -15.791 1.00 76.81 87 CYS A C 1
ATOM 674 O O . CYS A 1 87 ? 16.001 7.614 -15.874 1.00 76.81 87 CYS A O 1
ATOM 676 N N . PRO A 1 88 ? 18.178 8.097 -15.577 1.00 76.94 88 PRO A N 1
ATOM 677 C CA . PRO A 1 88 ? 17.952 9.522 -15.321 1.00 76.94 88 PRO A CA 1
ATOM 678 C C . PRO A 1 88 ? 17.460 10.298 -16.551 1.00 76.94 88 PRO A C 1
ATOM 680 O O . PRO A 1 88 ? 16.899 11.381 -16.404 1.00 76.94 88 PRO A O 1
ATOM 683 N N . ASN A 1 89 ? 17.639 9.756 -17.761 1.00 75.31 89 ASN A N 1
ATOM 684 C CA . ASN A 1 89 ? 17.156 10.358 -19.004 1.00 75.31 89 ASN A CA 1
ATOM 685 C C . ASN A 1 89 ? 16.503 9.307 -19.926 1.00 75.31 89 ASN A C 1
ATOM 687 O O . ASN A 1 89 ? 17.119 8.871 -20.903 1.00 75.31 89 ASN A O 1
ATOM 691 N N . PRO A 1 90 ? 15.259 8.886 -19.637 1.00 66.06 90 PRO A N 1
ATOM 692 C CA . PRO A 1 90 ? 14.578 7.883 -20.447 1.00 66.06 90 PRO A CA 1
ATOM 693 C C . PRO A 1 90 ? 14.258 8.404 -21.853 1.00 66.06 90 PRO A C 1
ATOM 695 O O . PRO A 1 90 ? 14.336 7.642 -22.806 1.00 66.06 90 PRO A O 1
ATOM 698 N N . ALA A 1 91 ? 13.967 9.701 -22.012 1.00 66.94 91 ALA A N 1
ATOM 699 C CA . ALA A 1 91 ? 13.624 10.297 -23.305 1.00 66.94 91 ALA A CA 1
ATOM 700 C C . ALA A 1 91 ? 14.822 10.378 -24.271 1.00 66.94 91 ALA A C 1
ATOM 702 O O . ALA A 1 91 ? 14.657 10.189 -25.473 1.00 66.94 91 ALA A O 1
ATOM 703 N N . GLY A 1 92 ? 16.030 10.630 -23.753 1.00 59.69 92 GLY A N 1
ATOM 704 C CA . GLY A 1 92 ? 17.246 10.757 -24.564 1.00 59.69 92 GLY A CA 1
ATOM 705 C C . GLY A 1 92 ? 17.838 9.434 -25.066 1.00 59.69 92 GLY A C 1
ATOM 706 O O . GLY A 1 92 ? 18.579 9.450 -26.042 1.00 59.69 92 GLY A O 1
ATOM 707 N N . ASN A 1 93 ? 17.500 8.301 -24.440 1.00 55.41 93 ASN A N 1
ATOM 708 C CA . ASN A 1 93 ? 18.047 6.973 -24.767 1.00 55.41 93 ASN A CA 1
ATOM 709 C C . ASN A 1 93 ? 17.168 6.139 -25.723 1.00 55.41 93 ASN A C 1
ATOM 711 O O . ASN A 1 93 ? 17.530 5.017 -26.067 1.00 55.41 93 ASN A O 1
ATOM 715 N N . ILE A 1 94 ? 16.013 6.658 -26.156 1.00 56.53 94 ILE A N 1
ATOM 716 C CA . ILE A 1 94 ? 15.052 5.935 -27.014 1.00 56.53 94 ILE A CA 1
ATOM 717 C C . ILE A 1 94 ? 15.458 5.942 -28.503 1.00 56.53 94 ILE A C 1
ATOM 719 O O . ILE A 1 94 ? 14.939 5.147 -29.283 1.00 56.53 94 ILE A O 1
ATOM 723 N N . SER A 1 95 ? 16.407 6.788 -28.920 1.00 51.41 95 SER A N 1
ATOM 724 C CA . SER A 1 95 ? 16.835 6.875 -30.327 1.00 51.41 95 SER A CA 1
ATOM 725 C C . SER A 1 95 ? 17.693 5.696 -30.803 1.00 51.41 95 SER A C 1
ATOM 727 O O . SER A 1 95 ? 17.852 5.515 -32.011 1.00 51.41 95 SER A O 1
ATOM 729 N N . ASP A 1 96 ? 18.212 4.864 -29.895 1.00 51.84 96 ASP A N 1
ATOM 730 C CA . ASP A 1 96 ? 19.070 3.736 -30.252 1.00 51.84 96 ASP A CA 1
ATOM 731 C C . ASP A 1 96 ? 18.254 2.431 -30.348 1.00 51.84 96 ASP A C 1
ATOM 733 O O . ASP A 1 96 ? 18.107 1.657 -29.396 1.00 51.84 96 ASP A O 1
ATOM 737 N N . ILE A 1 97 ? 17.710 2.175 -31.545 1.00 48.44 97 ILE A N 1
ATOM 738 C CA . ILE A 1 97 ? 16.901 0.996 -31.936 1.00 48.44 97 ILE A CA 1
ATOM 739 C C . ILE A 1 97 ? 17.611 -0.357 -31.656 1.00 48.44 97 ILE A C 1
ATOM 741 O O . ILE A 1 97 ? 17.007 -1.425 -31.759 1.00 48.44 97 ILE A O 1
ATOM 745 N N . ARG A 1 98 ? 18.884 -0.351 -31.237 1.00 43.50 98 ARG A N 1
ATOM 746 C CA . ARG A 1 98 ? 19.665 -1.547 -30.876 1.00 43.50 98 ARG A CA 1
ATOM 747 C C . ARG A 1 98 ? 19.653 -1.924 -29.392 1.00 43.50 98 ARG A C 1
ATOM 749 O O . ARG A 1 98 ? 20.300 -2.906 -29.028 1.00 43.50 98 ARG A O 1
ATOM 756 N N . SER A 1 99 ? 18.906 -1.228 -28.534 1.00 47.97 99 SER A N 1
ATOM 757 C CA . SER A 1 99 ? 18.951 -1.469 -27.086 1.00 47.97 99 SER A CA 1
ATOM 758 C C . SER A 1 99 ? 17.776 -2.238 -26.429 1.00 47.97 99 SER A C 1
ATOM 760 O O . SER A 1 99 ? 17.513 -2.009 -25.245 1.00 47.97 99 SER A O 1
ATOM 762 N N . PRO A 1 100 ? 17.109 -3.238 -27.050 1.00 47.06 100 PRO A N 1
ATOM 763 C CA . PRO A 1 100 ? 16.336 -4.193 -26.246 1.00 47.06 100 PRO A CA 1
ATOM 764 C C . PRO A 1 100 ? 17.232 -4.945 -25.246 1.00 47.06 100 PRO A C 1
ATOM 766 O O . PRO A 1 100 ? 16.763 -5.394 -24.205 1.00 47.06 100 PRO A O 1
ATOM 769 N N . ARG A 1 101 ? 18.540 -5.060 -25.549 1.00 43.12 101 ARG A N 1
ATOM 770 C CA . ARG A 1 101 ? 19.504 -5.837 -24.758 1.00 43.12 101 ARG A CA 1
ATOM 771 C C . ARG A 1 101 ? 20.159 -5.103 -23.587 1.00 43.12 101 ARG A C 1
ATOM 773 O O . ARG A 1 101 ? 20.568 -5.776 -22.647 1.00 43.12 101 ARG A O 1
ATOM 780 N N . ALA A 1 102 ? 20.249 -3.768 -23.593 1.00 45.50 102 ALA A N 1
ATOM 781 C CA . ALA A 1 102 ? 20.825 -3.053 -22.443 1.00 45.50 102 ALA A CA 1
ATOM 782 C C . ALA A 1 102 ? 19.844 -2.951 -21.261 1.00 45.50 102 ALA A C 1
ATOM 784 O O . ALA A 1 102 ? 20.274 -2.812 -20.121 1.00 45.50 102 ALA A O 1
ATOM 785 N N . LEU A 1 103 ? 18.537 -3.083 -21.521 1.00 48.50 103 LEU A N 1
ATOM 786 C CA . LEU 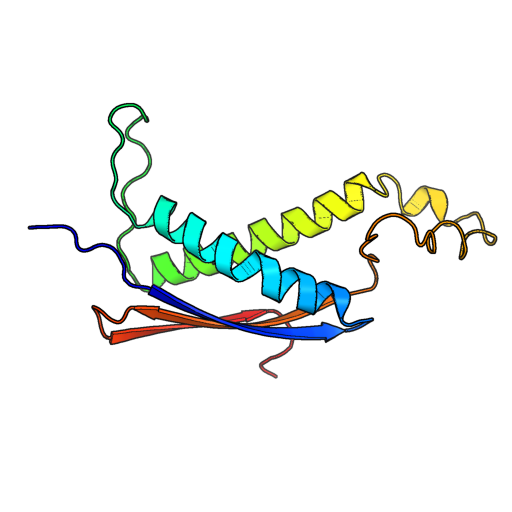A 1 103 ? 17.504 -3.188 -20.483 1.00 48.50 103 LEU A CA 1
ATOM 787 C C . LEU A 1 103 ? 17.325 -4.627 -19.974 1.00 48.50 103 LEU A C 1
ATOM 789 O O . LEU A 1 103 ? 16.826 -4.830 -18.872 1.00 48.50 103 LEU A O 1
ATOM 793 N N . SER A 1 104 ? 17.775 -5.629 -20.733 1.00 42.81 104 SER A N 1
ATOM 794 C CA . SER A 1 104 ? 17.790 -7.035 -20.328 1.00 42.81 104 SER A CA 1
ATOM 795 C C . SER A 1 104 ? 19.163 -7.440 -19.779 1.00 42.81 104 SER A C 1
ATOM 797 O O . SER A 1 104 ? 19.765 -8.403 -20.253 1.00 42.81 104 SER A O 1
ATOM 799 N N . CYS A 1 105 ? 19.702 -6.687 -18.816 1.00 41.12 105 CYS A N 1
ATOM 800 C CA . CYS A 1 105 ? 20.896 -7.114 -18.089 1.00 41.12 105 CYS A CA 1
ATOM 801 C C . CYS A 1 105 ? 20.465 -8.029 -16.925 1.00 41.12 105 CYS A C 1
ATOM 803 O O . CYS A 1 105 ? 19.857 -7.540 -15.970 1.00 41.12 105 CYS A O 1
ATOM 805 N N . PRO A 1 106 ? 20.766 -9.342 -16.947 1.00 44.06 106 PRO A N 1
ATOM 806 C CA . PRO A 1 106 ? 20.261 -10.287 -15.946 1.00 44.06 106 PRO A CA 1
ATOM 807 C C . PRO A 1 106 ? 20.941 -10.170 -14.575 1.00 44.06 106 PRO A C 1
ATOM 809 O O . PRO A 1 106 ? 20.638 -10.945 -13.675 1.00 44.06 106 PRO A O 1
ATOM 812 N N . GLN A 1 107 ? 21.909 -9.264 -14.401 1.00 42.81 107 GLN A N 1
ATOM 813 C CA . GLN A 1 107 ? 22.881 -9.416 -13.319 1.00 42.81 107 GLN A CA 1
ATOM 814 C C . GLN A 1 107 ? 22.598 -8.675 -12.014 1.00 42.81 107 GLN A C 1
ATOM 816 O O . GLN A 1 107 ? 23.329 -8.921 -11.060 1.00 42.81 107 GLN A O 1
ATOM 821 N N . ARG A 1 108 ? 21.562 -7.836 -11.881 1.00 41.75 108 ARG A N 1
ATOM 822 C CA . ARG A 1 108 ? 21.260 -7.203 -10.575 1.00 41.75 108 ARG A CA 1
ATOM 823 C C . ARG A 1 108 ? 19.787 -6.844 -10.382 1.00 41.75 108 ARG A C 1
ATOM 825 O O . ARG A 1 108 ? 19.490 -5.666 -10.359 1.00 41.75 108 ARG A O 1
ATOM 832 N N . GLY A 1 109 ? 18.860 -7.799 -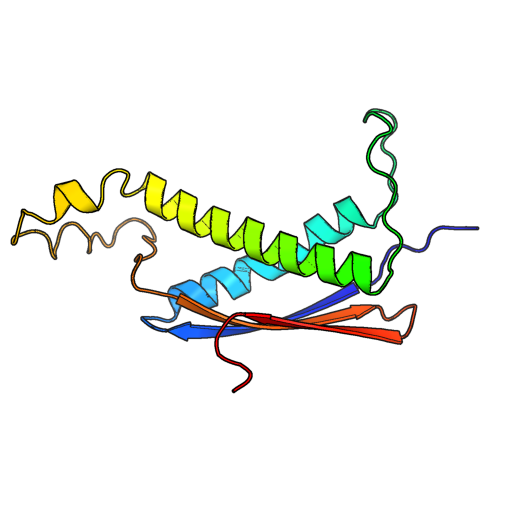10.279 1.00 45.25 109 GLY A N 1
ATOM 833 C CA . GLY A 1 109 ? 17.498 -7.532 -9.758 1.00 45.25 109 GLY A CA 1
ATOM 834 C C . GLY A 1 109 ? 16.786 -6.283 -10.314 1.00 45.25 109 GLY A C 1
ATOM 835 O O . GLY A 1 109 ? 16.177 -5.537 -9.553 1.00 45.25 109 GLY A O 1
ATOM 836 N N . HIS A 1 110 ? 16.936 -5.995 -11.613 1.00 48.84 110 HIS A N 1
ATOM 837 C CA . HIS A 1 110 ? 16.497 -4.728 -12.199 1.00 48.84 110 HIS A CA 1
ATOM 838 C C . HIS A 1 110 ? 14.990 -4.760 -12.465 1.00 48.84 110 HIS A C 1
ATOM 840 O O . HIS A 1 110 ? 14.504 -5.458 -13.354 1.00 48.84 110 HIS A O 1
ATOM 846 N N . HIS A 1 111 ? 14.267 -3.985 -11.660 1.00 53.00 111 HIS A N 1
ATOM 847 C CA . HIS A 1 111 ? 12.837 -3.744 -11.761 1.00 53.00 111 HIS A CA 1
ATOM 848 C C . HIS A 1 111 ? 12.525 -2.984 -13.050 1.00 53.00 111 HIS A C 1
ATOM 850 O O . HIS A 1 111 ? 12.927 -1.837 -13.242 1.00 53.00 111 HIS A O 1
ATOM 856 N N . THR A 1 112 ? 11.829 -3.649 -13.962 1.00 51.50 112 THR A N 1
ATOM 857 C CA . THR A 1 112 ? 11.433 -3.068 -15.238 1.00 51.50 112 THR A CA 1
ATOM 858 C C . THR A 1 112 ? 10.319 -2.053 -15.004 1.00 51.50 112 THR A C 1
ATOM 860 O O . THR A 1 112 ? 9.278 -2.391 -14.443 1.00 51.50 112 THR A O 1
ATOM 863 N N . SER A 1 113 ? 10.502 -0.836 -15.507 1.00 59.50 113 SER A N 1
ATOM 864 C CA . SER A 1 113 ? 9.519 0.260 -15.552 1.00 59.50 113 SER A CA 1
ATOM 865 C C . SER A 1 113 ? 8.199 -0.075 -16.271 1.00 59.50 113 SER A C 1
ATOM 867 O O . SER A 1 113 ? 7.315 0.770 -16.366 1.00 59.50 113 SER A O 1
ATOM 869 N N . THR A 1 114 ? 8.065 -1.295 -16.795 1.00 65.44 114 THR A N 1
ATOM 870 C CA . THR A 1 114 ? 6.884 -1.843 -17.471 1.00 65.44 114 THR A CA 1
ATOM 871 C C . THR A 1 114 ? 6.046 -2.768 -16.583 1.00 65.44 114 THR A C 1
ATOM 873 O O . THR A 1 114 ? 4.997 -3.241 -17.019 1.00 65.44 114 THR A O 1
ATOM 876 N N . MET A 1 115 ? 6.497 -3.049 -15.358 1.00 78.50 115 MET A N 1
ATOM 877 C CA . MET A 1 115 ? 5.767 -3.853 -14.379 1.00 78.50 115 MET A CA 1
ATOM 878 C C . MET A 1 115 ? 5.027 -2.948 -13.401 1.00 78.50 115 MET A C 1
ATOM 880 O O . MET A 1 115 ? 5.546 -1.920 -12.974 1.00 78.50 115 MET A O 1
ATOM 884 N N . GLY A 1 116 ? 3.832 -3.363 -13.002 1.00 85.12 116 GLY A N 1
ATOM 885 C CA . GLY A 1 116 ? 3.096 -2.731 -11.915 1.00 85.12 116 GLY A CA 1
ATOM 886 C C . GLY A 1 116 ? 2.374 -3.774 -11.080 1.00 85.12 116 GLY A C 1
ATOM 887 O O . GLY A 1 116 ? 2.505 -4.976 -11.302 1.00 85.12 116 GLY A O 1
ATOM 888 N N . SER A 1 117 ? 1.681 -3.321 -10.045 1.00 88.94 117 SER A N 1
ATOM 889 C CA . SER A 1 117 ? 0.891 -4.192 -9.183 1.00 88.94 117 SER A CA 1
ATOM 890 C C . SER A 1 117 ? -0.326 -3.436 -8.685 1.00 88.94 117 SER A C 1
ATOM 892 O O . SER A 1 117 ? -0.235 -2.252 -8.362 1.00 88.94 117 SER A O 1
ATOM 894 N N . THR A 1 118 ? -1.448 -4.134 -8.569 1.00 93.12 118 THR A N 1
ATOM 895 C CA . THR A 1 118 ? -2.561 -3.687 -7.737 1.00 93.12 118 THR A CA 1
ATOM 896 C C . THR A 1 118 ? -2.367 -4.198 -6.308 1.00 93.12 118 THR A C 1
ATOM 898 O O . THR A 1 118 ? -1.591 -5.129 -6.068 1.00 93.12 118 THR A O 1
ATOM 901 N N . MET A 1 119 ? -3.031 -3.555 -5.350 1.00 93.88 119 MET A N 1
ATOM 902 C CA . MET A 1 119 ? -3.021 -3.934 -3.942 1.00 93.88 119 MET A CA 1
ATOM 903 C C . MET A 1 119 ? -4.432 -3.829 -3.365 1.00 93.88 119 MET A C 1
ATOM 905 O O . MET A 1 119 ? -5.095 -2.809 -3.536 1.00 93.88 119 MET A O 1
ATOM 909 N N . ALA A 1 120 ? -4.847 -4.832 -2.597 1.00 95.88 120 ALA A N 1
ATOM 910 C CA . ALA A 1 120 ? -5.918 -4.724 -1.609 1.00 95.88 120 ALA A CA 1
ATOM 911 C C . ALA A 1 120 ? -5.332 -5.009 -0.230 1.00 95.88 120 ALA A C 1
ATOM 913 O O . ALA A 1 120 ? -4.617 -5.990 -0.048 1.00 95.88 120 ALA A O 1
ATOM 914 N N . SER A 1 121 ? -5.624 -4.167 0.753 1.00 94.94 121 SER A N 1
ATOM 915 C CA . SER A 1 121 ? -5.070 -4.305 2.096 1.00 94.94 121 SER A CA 1
ATOM 916 C C . SER A 1 121 ? -6.091 -4.005 3.178 1.00 94.94 121 SER A C 1
ATOM 918 O O . SER A 1 121 ? -7.038 -3.243 2.977 1.00 94.94 121 SER A O 1
ATOM 920 N N . VAL A 1 122 ? -5.870 -4.617 4.336 1.00 95.50 122 VAL A N 1
ATOM 921 C CA . VAL A 1 122 ? -6.668 -4.467 5.542 1.00 95.50 122 VAL A CA 1
ATOM 922 C C . VAL A 1 122 ? -5.735 -4.178 6.709 1.00 95.50 122 VAL A C 1
ATOM 924 O O . VAL A 1 122 ? -4.800 -4.933 6.978 1.00 95.50 122 VAL A O 1
ATOM 927 N N . LEU A 1 123 ? -6.021 -3.099 7.431 1.00 93.56 123 LEU A N 1
ATOM 928 C CA . LEU A 1 123 ? -5.434 -2.795 8.726 1.00 93.56 123 LEU A CA 1
ATOM 929 C C . LEU A 1 123 ? -6.495 -3.011 9.807 1.00 93.56 123 LEU A C 1
ATOM 931 O O . LEU A 1 123 ? -7.567 -2.419 9.748 1.00 93.56 123 LEU A O 1
ATOM 935 N N . MET A 1 124 ? -6.201 -3.849 10.795 1.00 91.00 124 MET A N 1
ATOM 936 C CA . MET A 1 124 ? -7.093 -4.145 11.915 1.00 91.00 124 MET A CA 1
ATOM 937 C C . MET A 1 124 ? -6.498 -3.633 13.218 1.00 91.00 124 MET A C 1
ATOM 939 O O . MET A 1 124 ? -5.383 -4.015 13.567 1.00 91.00 124 MET A O 1
ATOM 943 N N . ASP A 1 125 ? -7.265 -2.847 13.967 1.00 87.69 125 ASP A N 1
ATOM 944 C CA . ASP A 1 125 ? -7.005 -2.560 15.375 1.00 87.69 125 ASP A CA 1
ATOM 945 C C . ASP A 1 125 ? -7.915 -3.437 16.238 1.00 87.69 125 ASP A C 1
ATOM 947 O O . ASP A 1 125 ? -9.116 -3.189 16.381 1.00 87.69 125 ASP A O 1
ATOM 951 N N . LYS A 1 126 ? -7.324 -4.478 16.832 1.00 84.50 126 LYS A N 1
ATOM 952 C CA . LYS A 1 126 ? -8.046 -5.415 17.703 1.00 84.50 126 LYS A CA 1
ATOM 953 C C . LYS A 1 126 ? -8.509 -4.787 19.009 1.00 84.50 126 LYS A C 1
ATOM 955 O O . LYS A 1 126 ? -9.420 -5.317 19.636 1.00 84.50 126 LYS A O 1
ATOM 960 N N . SER A 1 127 ? -7.862 -3.710 19.451 1.00 83.38 127 SER A N 1
ATOM 961 C CA . SER A 1 127 ? -8.163 -3.096 20.742 1.00 83.38 127 SER A CA 1
ATOM 962 C C . SER A 1 127 ? -9.474 -2.316 20.711 1.00 83.38 127 SER A C 1
ATOM 964 O O . SER A 1 127 ? -10.228 -2.362 21.681 1.00 83.38 127 SER A O 1
ATOM 966 N N . GLU A 1 128 ? -9.769 -1.678 19.578 1.00 82.69 128 GLU A N 1
ATOM 967 C CA . GLU A 1 128 ? -10.997 -0.909 19.355 1.00 82.69 128 GLU A CA 1
ATOM 968 C C . GLU A 1 128 ? -11.990 -1.618 18.416 1.00 82.69 128 GLU A C 1
ATOM 970 O O . GLU A 1 128 ? -13.033 -1.054 18.093 1.00 82.69 128 GLU A O 1
ATOM 975 N N . ASN A 1 129 ? -11.684 -2.852 17.990 1.00 87.44 129 ASN A N 1
ATOM 976 C CA . ASN A 1 129 ? -12.459 -3.632 17.019 1.00 87.44 129 ASN A CA 1
ATOM 977 C C . ASN A 1 129 ? -12.746 -2.846 15.724 1.00 87.44 129 ASN A C 1
ATOM 979 O O . ASN A 1 129 ? -13.870 -2.817 15.222 1.00 87.44 129 ASN A O 1
ATOM 983 N N . ARG A 1 130 ? -11.718 -2.164 15.208 1.00 88.81 130 ARG A N 1
ATOM 984 C CA . ARG A 1 130 ? -11.802 -1.340 13.996 1.00 88.81 130 ARG A CA 1
ATOM 985 C C . ARG A 1 130 ? -11.000 -1.951 12.861 1.00 88.81 130 ARG A C 1
ATOM 987 O O . ARG A 1 130 ? -9.956 -2.568 13.073 1.00 88.81 130 ARG A O 1
ATOM 994 N N . MET A 1 131 ? -11.489 -1.736 11.647 1.00 93.25 131 MET A N 1
ATOM 995 C CA . MET A 1 131 ? -10.866 -2.206 10.421 1.00 93.25 131 MET A CA 1
ATOM 996 C C . MET A 1 131 ? -10.863 -1.085 9.386 1.00 93.25 131 MET A C 1
ATOM 998 O O . MET A 1 131 ? -11.875 -0.419 9.184 1.00 93.25 131 MET A O 1
ATOM 1002 N N . TRP A 1 132 ? -9.732 -0.916 8.708 1.00 94.12 132 TRP A N 1
ATOM 1003 C CA . TRP A 1 132 ? -9.578 -0.012 7.575 1.00 94.12 132 TRP A CA 1
ATOM 1004 C C . TRP A 1 132 ? -9.150 -0.809 6.356 1.00 94.12 132 TRP A C 1
ATOM 1006 O O . TRP A 1 132 ? -8.225 -1.617 6.433 1.00 94.12 132 TRP A O 1
ATOM 1016 N N . VAL A 1 133 ? -9.812 -0.559 5.232 1.00 94.06 133 VAL A N 1
ATOM 1017 C CA . VAL A 1 133 ? -9.502 -1.185 3.947 1.00 94.06 133 VAL A CA 1
ATOM 1018 C C . VAL A 1 133 ? -8.874 -0.137 3.036 1.00 94.06 133 VAL A C 1
ATOM 1020 O O . VAL A 1 133 ? -9.358 0.991 2.951 1.00 94.06 133 VAL A O 1
ATOM 1023 N N . CYS A 1 134 ? -7.787 -0.498 2.361 1.00 93.38 134 CYS A N 1
ATOM 1024 C CA . CYS A 1 134 ? -7.114 0.359 1.393 1.00 93.38 134 CYS A CA 1
ATOM 1025 C C . CYS A 1 134 ? -6.810 -0.434 0.122 1.00 93.38 134 CYS A C 1
ATOM 1027 O O . CYS A 1 134 ? -6.178 -1.490 0.182 1.00 93.38 134 CYS A O 1
ATOM 1029 N N . GLY A 1 135 ? -7.268 0.092 -1.015 1.00 92.38 135 GLY A N 1
ATOM 1030 C CA . GLY A 1 135 ? -7.017 -0.455 -2.343 1.00 92.38 135 GLY A CA 1
ATOM 1031 C C . GLY A 1 135 ? -6.204 0.508 -3.207 1.00 92.38 135 GLY A C 1
ATOM 1032 O O . GLY A 1 135 ? -6.394 1.723 -3.135 1.00 92.38 135 GLY A O 1
ATOM 1033 N N . VAL A 1 136 ? -5.311 -0.042 -4.026 1.00 88.69 136 VAL A N 1
ATOM 1034 C CA . VAL A 1 136 ? -4.521 0.666 -5.041 1.00 88.69 136 VAL A CA 1
ATOM 1035 C C . VAL A 1 136 ? -4.651 -0.100 -6.353 1.00 88.69 136 VAL A C 1
ATOM 1037 O O . VAL A 1 136 ? -4.375 -1.296 -6.405 1.00 88.69 136 VAL A O 1
ATOM 1040 N N . GLY A 1 137 ? -5.081 0.579 -7.415 1.00 84.44 137 GLY A N 1
ATOM 1041 C CA . GLY A 1 137 ? -5.348 -0.031 -8.720 1.00 84.44 137 GLY A CA 1
ATOM 1042 C C . GLY A 1 137 ? -6.843 -0.177 -9.019 1.00 84.44 137 GLY A C 1
ATOM 1043 O O . GLY A 1 137 ? -7.662 0.574 -8.495 1.00 84.44 137 GLY A O 1
ATOM 1044 N N . ILE A 1 138 ? -7.191 -1.131 -9.889 1.00 65.12 138 ILE A N 1
ATOM 1045 C CA . ILE A 1 138 ? -8.551 -1.317 -10.439 1.00 65.12 138 ILE A CA 1
ATOM 1046 C C . ILE A 1 138 ? -9.418 -2.265 -9.585 1.00 65.12 138 ILE A C 1
ATOM 1048 O O . ILE A 1 138 ? -10.467 -2.719 -10.028 1.00 65.12 138 ILE A O 1
ATOM 1052 N N . LEU A 1 139 ? -9.017 -2.573 -8.349 1.00 48.34 139 LEU A N 1
ATOM 1053 C CA . LEU A 1 139 ? -9.831 -3.351 -7.406 1.00 48.34 139 LEU A CA 1
ATOM 1054 C C . LEU A 1 139 ? -11.021 -2.501 -6.923 1.00 48.34 139 LEU A C 1
ATOM 1056 O O . LEU A 1 139 ? -11.010 -1.980 -5.811 1.00 48.34 139 LEU A O 1
ATOM 1060 N N . GLY A 1 140 ? -12.015 -2.287 -7.789 1.00 42.00 140 GLY A N 1
ATOM 1061 C CA . GLY A 1 140 ? -13.197 -1.482 -7.472 1.00 42.00 140 GLY A CA 1
ATOM 1062 C C . GLY A 1 140 ? -13.877 -0.772 -8.644 1.00 42.00 140 GLY A C 1
ATOM 1063 O O . GLY A 1 140 ? -14.382 0.333 -8.446 1.00 42.00 140 GLY A O 1
ATOM 1064 N N . ARG A 1 141 ? -13.903 -1.357 -9.846 1.00 37.81 141 ARG A N 1
ATOM 1065 C CA . ARG A 1 141 ? -14.932 -1.025 -10.842 1.00 37.81 141 ARG A CA 1
ATOM 1066 C C . ARG A 1 141 ? -15.722 -2.262 -11.214 1.00 37.81 141 ARG A C 1
ATOM 1068 O O . ARG A 1 141 ? -15.075 -3.317 -11.372 1.00 37.81 141 ARG A O 1
#

Secondary structure (DSSP, 8-state):
-------EEEEEEEEEES-SHHHHHHHHHHHHHHHHHHHHHH-----TTS-TT-------HHHHHHHHHHHHHHHHHHHHHHHHHH-S-TTTTTT-TTTTTTS--TTS----TT-EEEEEEEEEETTTTEEEEEEESSTT-

Organism: NCBI:txid1447944

pLDDT: mean 75.27, std 19.25, range [37.81, 95.88]

Sequence (141 aa):
MGTRKPCGQFLAVFDGHGGPTNAEYLANNFPSHIRQSMERVFSGTRTQQQQPTSSIMSFTEKAVSDFLKRQVREFDDGLGNAVKALCPNPAGNISDIRSPRALSCPQRGHHTSTMGSTMASVLMDKSENRMWVCGVGILGR

InterPro domains:
  IPR000222 PPM-type phosphatase, divalent cation binding [PS01032] (10-18)
  IPR036457 PPM-type phosphatase-like domain superfamily [G3DSA:3.60.40.10] (2-137)
  IPR036457 PPM-type phosphatase-like domain superfamily [SSF81606] (8-137)

Foldseek 3Di:
DDDDDFPKDKDKQKAKDPDCLARVVCVVPVVVLLVVLCCVQAVPPPPVPDDPDRDRDDPDPVVVVVSVVVSVVVVVVVVVVVLCVVPVDPPVPVVPPPPPPVQVPVPDSDDDPPMDMKMWMWMAGPVVRDIDIDIDDDPDD